Protein AF-A0A914NK50-F1 (afdb_monomer)

Sequence (118 aa):
MITFGFIEQQLINSGKQPIKILLSEIFGSILDKFNSIDCWVQIACPRLSIDWGHTFKLPLLTPFEISTAILSNNNLIKLNDYPMDYYANESRGPWTNNHENYRQNRKKKIEHISLIKC

Structure (mmCIF, N/CA/C/O backbone):
data_AF-A0A914NK50-F1
#
_entry.id   AF-A0A914NK50-F1
#
loop_
_atom_site.group_PDB
_atom_site.id
_atom_site.type_symbol
_atom_site.label_atom_id
_atom_site.label_alt_id
_atom_site.label_comp_id
_atom_site.label_asym_id
_atom_site.label_entity_id
_atom_site.label_seq_id
_atom_site.pdbx_PDB_ins_code
_atom_site.Cartn_x
_atom_site.Cartn_y
_atom_site.Cartn_z
_atom_site.occupancy
_atom_site.B_iso_or_equiv
_atom_site.auth_seq_id
_atom_site.auth_comp_id
_atom_site.auth_asym_id
_atom_site.auth_atom_id
_atom_site.pdbx_PDB_model_num
ATOM 1 N N . MET A 1 1 ? 13.035 -0.187 2.075 1.00 58.56 1 MET A N 1
ATOM 2 C CA . MET A 1 1 ? 12.169 -0.296 0.881 1.00 58.56 1 MET A CA 1
ATOM 3 C C . MET A 1 1 ? 11.767 1.108 0.474 1.00 58.56 1 MET A C 1
ATOM 5 O O . MET A 1 1 ? 11.194 1.807 1.295 1.00 58.56 1 MET A O 1
ATOM 9 N N . ILE A 1 2 ? 12.177 1.578 -0.701 1.00 64.56 2 ILE A N 1
ATOM 10 C CA . ILE A 1 2 ? 12.225 3.024 -0.985 1.00 64.56 2 ILE A CA 1
ATOM 11 C C . ILE A 1 2 ? 10.844 3.575 -1.399 1.00 64.56 2 ILE A C 1
ATOM 13 O O . ILE A 1 2 ? 10.486 4.675 -0.987 1.00 64.56 2 ILE A O 1
ATOM 17 N N . THR A 1 3 ? 10.007 2.768 -2.060 1.00 74.56 3 THR A N 1
ATOM 18 C CA . THR A 1 3 ? 8.603 3.097 -2.389 1.00 74.56 3 THR A CA 1
ATOM 19 C C . THR A 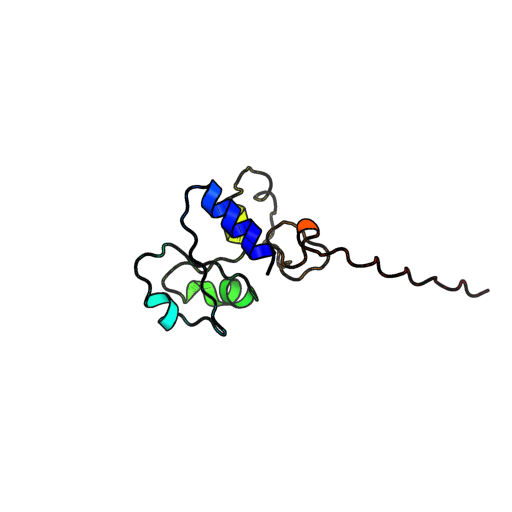1 3 ? 7.767 3.463 -1.161 1.00 74.56 3 THR A C 1
ATOM 21 O O . THR A 1 3 ? 6.915 4.343 -1.226 1.00 74.56 3 THR A O 1
ATOM 24 N N . PHE A 1 4 ? 8.047 2.836 -0.014 1.00 84.31 4 PHE A N 1
ATOM 25 C CA . PHE A 1 4 ? 7.378 3.160 1.244 1.00 84.31 4 PHE A CA 1
ATOM 26 C C . PHE A 1 4 ? 7.589 4.631 1.641 1.00 84.31 4 PHE A C 1
ATOM 28 O O . PHE A 1 4 ? 6.632 5.304 2.008 1.00 84.31 4 PHE A O 1
ATOM 35 N N . GLY A 1 5 ? 8.824 5.139 1.539 1.00 87.50 5 GLY A N 1
ATOM 36 C CA . GLY A 1 5 ? 9.153 6.502 1.970 1.00 87.50 5 GLY A CA 1
ATOM 37 C C . GLY A 1 5 ? 8.414 7.566 1.160 1.00 87.50 5 GLY A C 1
ATOM 38 O O . GLY A 1 5 ? 7.953 8.555 1.718 1.00 87.50 5 GLY A O 1
ATOM 39 N N . PHE A 1 6 ? 8.230 7.326 -0.140 1.00 85.81 6 PHE A N 1
ATOM 40 C CA . PHE A 1 6 ? 7.427 8.204 -0.985 1.00 85.81 6 PHE A CA 1
ATOM 41 C C . PHE A 1 6 ? 5.960 8.243 -0.539 1.00 85.81 6 PHE A C 1
ATOM 43 O O . PHE A 1 6 ? 5.416 9.324 -0.332 1.00 85.81 6 PHE A O 1
ATOM 50 N N . ILE A 1 7 ? 5.330 7.080 -0.350 1.00 88.00 7 ILE A N 1
ATOM 51 C CA . ILE A 1 7 ? 3.914 6.997 0.042 1.00 88.00 7 ILE A CA 1
ATOM 52 C C . ILE A 1 7 ? 3.697 7.596 1.439 1.00 88.00 7 ILE A C 1
ATOM 54 O O . ILE A 1 7 ? 2.741 8.342 1.639 1.00 88.00 7 ILE A O 1
ATOM 58 N N . GLU A 1 8 ? 4.600 7.330 2.388 1.00 91.25 8 GLU A N 1
ATOM 59 C CA . GLU A 1 8 ? 4.564 7.906 3.740 1.00 91.25 8 GLU A CA 1
ATOM 60 C C . GLU A 1 8 ? 4.587 9.441 3.690 1.00 91.25 8 GLU A C 1
ATOM 62 O O . GLU A 1 8 ? 3.744 10.089 4.308 1.00 91.25 8 GLU A O 1
ATOM 67 N N . GLN A 1 9 ? 5.483 10.029 2.891 1.00 89.88 9 GLN A N 1
ATOM 68 C CA . GLN A 1 9 ? 5.549 11.482 2.707 1.00 89.88 9 GLN A CA 1
ATOM 69 C C . GLN A 1 9 ? 4.273 12.053 2.077 1.00 89.88 9 GLN A C 1
ATOM 71 O O . GLN A 1 9 ? 3.774 13.076 2.538 1.00 89.88 9 GLN A O 1
ATOM 76 N N . GLN A 1 10 ? 3.718 11.399 1.053 1.00 88.94 10 GLN A N 1
ATOM 77 C CA . GLN A 1 10 ? 2.479 11.860 0.413 1.00 88.94 10 GLN A CA 1
ATOM 78 C C . GLN A 1 10 ? 1.279 11.802 1.367 1.00 88.94 10 GLN A C 1
ATOM 80 O O . GLN A 1 10 ? 0.455 12.717 1.375 1.00 88.94 10 GLN A O 1
ATOM 85 N N . LEU A 1 11 ? 1.203 10.769 2.209 1.00 91.00 11 LEU A N 1
ATOM 86 C CA . LEU A 1 11 ? 0.181 10.653 3.250 1.00 91.00 11 LEU A CA 1
ATOM 87 C C . LEU A 1 11 ? 0.294 11.789 4.272 1.00 91.00 11 LEU A C 1
ATOM 89 O O . LEU A 1 11 ? -0.705 12.452 4.549 1.00 91.00 11 LEU A O 1
ATOM 93 N N . ILE A 1 12 ? 1.503 12.061 4.772 1.00 93.44 12 ILE A N 1
ATOM 94 C CA . ILE A 1 12 ? 1.756 13.150 5.729 1.00 93.44 12 ILE A CA 1
ATOM 95 C C . ILE A 1 12 ? 1.399 14.510 5.118 1.00 93.44 12 ILE A C 1
ATOM 97 O O . ILE A 1 12 ? 0.682 15.293 5.739 1.00 93.44 12 ILE A O 1
ATOM 101 N N . ASN A 1 13 ? 1.832 14.773 3.882 1.00 92.00 13 ASN A N 1
ATOM 102 C CA . ASN A 1 13 ? 1.534 16.023 3.173 1.00 92.00 13 ASN A CA 1
ATOM 103 C C . ASN A 1 13 ? 0.030 16.222 2.933 1.00 92.00 13 ASN A C 1
ATOM 105 O O . ASN A 1 13 ? -0.437 17.353 2.840 1.00 92.00 13 ASN A O 1
ATOM 109 N N . SER A 1 14 ? -0.727 15.127 2.873 1.00 90.38 14 SER A N 1
ATOM 110 C CA . SER A 1 14 ? -2.186 15.127 2.723 1.00 90.38 14 SER A CA 1
ATOM 111 C C . SER A 1 14 ? -2.929 15.165 4.065 1.00 90.38 14 SER A C 1
ATOM 113 O O . SER A 1 14 ? -4.137 14.927 4.112 1.00 90.38 14 SER A O 1
ATOM 115 N N . GLY A 1 15 ? -2.219 15.417 5.170 1.00 92.38 15 GLY A N 1
ATOM 116 C CA . GLY A 1 15 ? -2.783 15.498 6.518 1.00 92.38 15 GLY A CA 1
ATOM 117 C C . GLY A 1 15 ? -3.222 14.152 7.104 1.00 92.38 15 GLY A C 1
ATOM 118 O O . GLY A 1 15 ? -4.020 14.124 8.039 1.00 92.38 15 GLY A O 1
ATOM 119 N N . LYS A 1 16 ? -2.742 13.028 6.557 1.00 92.69 16 LYS A N 1
ATOM 120 C CA . LYS A 1 16 ? -3.003 11.678 7.078 1.00 92.69 16 LYS A CA 1
ATOM 121 C C . LYS A 1 16 ? -1.893 11.249 8.038 1.00 92.69 16 LYS A C 1
ATOM 123 O O . LYS A 1 16 ? -0.768 11.736 7.967 1.00 92.69 16 LYS A O 1
ATOM 128 N N . GLN A 1 17 ? -2.207 10.304 8.923 1.00 93.81 17 GLN A N 1
ATOM 129 C CA . GLN A 1 17 ? -1.267 9.756 9.904 1.00 93.81 17 GLN A CA 1
ATOM 130 C C . GLN A 1 17 ? -0.884 8.315 9.525 1.00 93.81 17 GLN A C 1
ATOM 132 O O . GLN A 1 17 ? -1.571 7.378 9.931 1.00 93.81 17 GLN A O 1
ATOM 137 N N . PRO A 1 18 ? 0.169 8.104 8.710 1.00 93.69 18 PRO A N 1
ATOM 138 C CA . PRO A 1 18 ? 0.600 6.758 8.351 1.00 93.69 18 PRO A CA 1
ATOM 139 C C . PRO A 1 18 ? 1.214 6.032 9.554 1.00 93.69 18 PRO A C 1
ATOM 141 O O . PRO A 1 18 ? 2.058 6.580 10.261 1.00 93.69 18 PRO A O 1
ATOM 144 N N . ILE A 1 19 ? 0.843 4.763 9.740 1.00 93.50 19 ILE A N 1
ATOM 145 C CA . ILE A 1 19 ? 1.471 3.857 10.708 1.00 93.50 19 ILE A CA 1
ATOM 146 C C . ILE A 1 19 ? 2.182 2.748 9.939 1.00 93.50 19 ILE A C 1
ATOM 148 O O . ILE A 1 19 ? 1.610 2.093 9.069 1.00 93.50 19 ILE A O 1
ATOM 152 N N . LYS A 1 20 ? 3.455 2.536 10.268 1.00 92.56 20 LYS A N 1
ATOM 153 C CA . LYS A 1 20 ? 4.312 1.541 9.623 1.00 92.56 20 LYS A CA 1
ATOM 154 C C . LYS A 1 20 ? 4.329 0.266 10.442 1.00 92.56 20 LYS A C 1
ATOM 156 O O . LYS A 1 20 ? 4.788 0.270 11.581 1.00 92.56 20 LYS A O 1
ATOM 161 N N . ILE A 1 21 ? 3.871 -0.823 9.838 1.00 92.19 21 ILE A N 1
ATOM 162 C CA . ILE A 1 21 ? 3.881 -2.150 10.448 1.00 92.19 21 ILE A CA 1
ATOM 163 C C . ILE A 1 21 ? 4.710 -3.074 9.561 1.00 92.19 21 ILE A C 1
ATOM 165 O O . ILE A 1 21 ? 4.509 -3.128 8.349 1.00 92.19 21 ILE A O 1
ATOM 169 N N . LEU A 1 22 ? 5.659 -3.783 10.167 1.00 92.94 22 LEU A N 1
ATOM 170 C CA . LEU A 1 22 ? 6.454 -4.807 9.500 1.00 92.94 22 LEU A CA 1
ATOM 171 C C . LEU A 1 22 ? 5.950 -6.172 9.959 1.00 92.94 22 LEU A C 1
ATOM 173 O O . LEU A 1 22 ? 6.019 -6.491 11.144 1.00 92.94 22 LEU A O 1
ATOM 177 N N . LEU A 1 23 ? 5.435 -6.959 9.019 1.00 92.00 23 LEU A N 1
ATOM 178 C CA . LEU A 1 23 ? 4.956 -8.318 9.245 1.00 92.00 23 LEU A CA 1
ATOM 179 C C . LEU A 1 23 ? 5.605 -9.237 8.213 1.00 92.00 23 LEU A C 1
ATOM 181 O O . LEU A 1 23 ? 5.742 -8.853 7.052 1.00 92.00 23 LEU A O 1
ATOM 185 N N . SER A 1 24 ? 5.976 -10.448 8.625 1.00 91.75 24 SER A N 1
ATOM 186 C CA . SER A 1 24 ? 6.444 -11.477 7.687 1.00 91.75 24 SER A CA 1
ATOM 187 C C . SER A 1 24 ? 5.317 -11.938 6.761 1.00 91.75 24 SER A C 1
ATOM 189 O O . SER A 1 24 ? 5.544 -12.177 5.580 1.00 91.75 24 SER A O 1
ATOM 191 N N . GLU A 1 25 ? 4.097 -12.018 7.297 1.00 91.38 25 GLU A N 1
ATOM 192 C CA . GLU A 1 25 ? 2.884 -12.426 6.593 1.00 91.38 25 GLU A CA 1
ATOM 193 C C . GLU A 1 25 ? 1.696 -11.588 7.081 1.00 91.38 25 GLU A C 1
ATOM 195 O O . GLU A 1 25 ? 1.634 -11.186 8.246 1.00 91.38 25 GLU A O 1
ATOM 200 N N . ILE A 1 26 ? 0.755 -11.300 6.180 1.00 91.94 26 ILE A N 1
ATOM 201 C CA . ILE A 1 26 ? -0.412 -10.465 6.473 1.00 91.94 26 ILE A CA 1
ATOM 202 C C . ILE A 1 26 ? -1.604 -11.375 6.762 1.00 91.94 26 ILE A C 1
ATOM 204 O O . ILE A 1 26 ? -2.101 -12.058 5.871 1.00 91.94 26 ILE A O 1
ATOM 208 N N . PHE A 1 27 ? -2.095 -11.325 7.998 1.00 92.50 27 PHE A N 1
ATOM 209 C CA . PHE A 1 27 ? -3.294 -12.038 8.431 1.00 92.50 27 PHE A CA 1
ATOM 210 C C . PHE A 1 27 ? -4.365 -11.050 8.889 1.00 92.50 27 PHE A C 1
ATOM 212 O O . PHE A 1 27 ? -4.075 -10.160 9.692 1.00 92.50 27 PHE A O 1
ATOM 219 N N . GLY A 1 28 ? -5.613 -11.243 8.447 1.00 92.19 28 GLY A N 1
ATOM 220 C CA . GLY A 1 28 ? -6.742 -10.400 8.864 1.00 92.19 28 GLY A CA 1
ATOM 221 C C . GLY A 1 28 ? -6.899 -10.344 10.386 1.00 92.19 28 GLY A C 1
ATOM 222 O O . GLY A 1 28 ? -7.008 -9.266 10.953 1.00 92.19 28 GLY A O 1
ATOM 223 N N . SER A 1 29 ? -6.727 -11.480 11.067 1.00 93.94 29 SER A N 1
ATOM 224 C CA . SER A 1 29 ? -6.797 -11.578 12.532 1.00 93.94 29 SER A CA 1
ATOM 225 C C . SER A 1 29 ? -5.740 -10.759 13.287 1.00 93.94 29 SER A C 1
ATOM 227 O O . SER A 1 29 ? -5.935 -10.446 14.462 1.00 93.94 29 SER A O 1
ATOM 229 N N . ILE A 1 30 ? -4.610 -10.424 12.652 1.00 93.62 30 ILE A N 1
ATOM 230 C CA . ILE A 1 30 ? -3.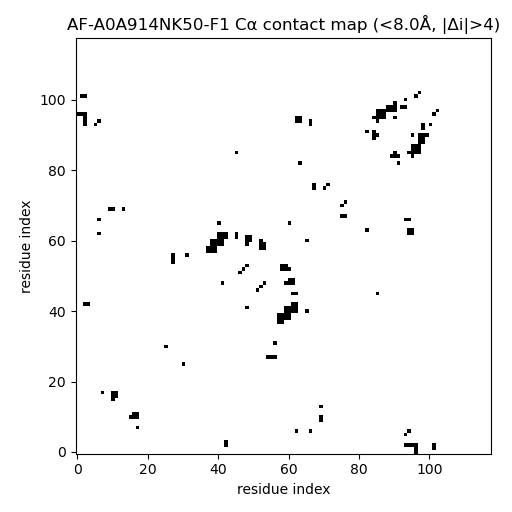600 -9.519 13.221 1.00 93.62 30 ILE A CA 1
ATOM 231 C C . ILE A 1 30 ? -4.024 -8.068 12.994 1.00 93.62 30 ILE A C 1
ATOM 233 O O . ILE A 1 30 ? -3.937 -7.262 13.918 1.00 93.62 30 ILE A O 1
ATOM 237 N N . LEU A 1 31 ? -4.495 -7.747 11.787 1.00 94.00 31 LEU A N 1
ATOM 238 C CA . LEU A 1 31 ? -4.928 -6.399 11.419 1.00 94.00 31 LEU A CA 1
ATOM 239 C C . LEU A 1 31 ? -6.174 -5.950 12.198 1.00 94.00 31 LEU A C 1
ATOM 241 O O . LEU A 1 31 ? -6.250 -4.802 12.622 1.00 94.00 31 LEU A O 1
ATOM 245 N N . ASP A 1 32 ? -7.103 -6.864 12.475 1.00 94.25 32 ASP A N 1
ATOM 246 C CA . ASP A 1 32 ? -8.341 -6.588 13.214 1.00 94.25 32 ASP A CA 1
ATOM 247 C C . ASP A 1 32 ? -8.109 -6.189 14.681 1.00 94.25 32 ASP A C 1
ATOM 249 O O . ASP A 1 32 ? -9.022 -5.699 15.342 1.00 94.25 32 ASP A O 1
ATOM 253 N N . LYS A 1 33 ? -6.891 -6.376 15.207 1.00 93.69 33 LYS A N 1
ATOM 254 C CA . LYS A 1 33 ? -6.519 -5.923 16.556 1.00 93.69 33 LYS A CA 1
ATOM 255 C C . LYS A 1 33 ? -6.327 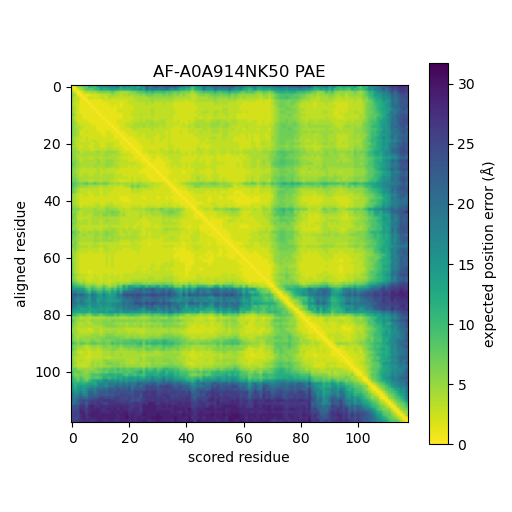-4.406 16.642 1.00 93.69 33 LYS A C 1
ATOM 257 O O . LYS A 1 33 ? -6.244 -3.872 17.747 1.00 93.69 33 LYS A O 1
ATOM 262 N N . PHE A 1 34 ? -6.223 -3.717 15.505 1.00 93.94 34 PHE A N 1
ATOM 263 C CA . PHE A 1 34 ? -6.056 -2.270 15.445 1.00 93.94 34 PHE A CA 1
ATOM 264 C C . PHE A 1 34 ? -7.411 -1.593 15.204 1.00 93.94 34 PHE A C 1
ATOM 266 O O . PHE A 1 34 ? -8.002 -1.726 14.137 1.00 93.94 34 PHE A O 1
ATOM 273 N N . ASN A 1 35 ? -7.889 -0.832 16.192 1.00 90.88 35 ASN A N 1
ATOM 274 C CA . ASN A 1 35 ? -9.228 -0.225 16.151 1.00 90.88 35 ASN A CA 1
ATOM 275 C C . ASN A 1 35 ? -9.269 1.176 15.517 1.00 90.88 35 ASN A C 1
ATOM 277 O O . ASN A 1 35 ? -10.347 1.649 15.172 1.00 90.88 35 ASN A O 1
ATOM 281 N N . SER A 1 36 ? -8.120 1.840 15.372 1.00 93.19 36 SER A N 1
ATOM 282 C CA . SER A 1 36 ? -8.018 3.236 14.913 1.00 93.19 36 SER A CA 1
ATOM 283 C C . SER A 1 36 ? -7.346 3.340 13.541 1.00 93.19 36 SER A C 1
ATOM 285 O O . SER A 1 36 ? -6.451 4.160 13.350 1.00 93.19 36 SER A O 1
ATOM 287 N N . ILE A 1 37 ? -7.719 2.455 12.613 1.00 95.25 37 ILE A N 1
ATOM 288 C CA . ILE A 1 37 ? -7.193 2.406 11.243 1.00 95.25 37 ILE A CA 1
ATOM 289 C C . ILE A 1 37 ? -8.359 2.486 10.260 1.00 95.25 37 ILE A C 1
ATOM 291 O O . ILE A 1 37 ? -9.314 1.723 10.378 1.00 95.25 37 ILE A O 1
ATOM 295 N N . ASP A 1 38 ? -8.255 3.373 9.271 1.00 94.06 38 ASP A N 1
ATOM 296 C CA . ASP A 1 38 ? -9.280 3.526 8.230 1.00 94.06 38 ASP A CA 1
ATOM 297 C C . ASP A 1 38 ? -9.073 2.549 7.060 1.00 94.06 38 ASP A C 1
ATOM 299 O O . ASP A 1 38 ? -10.029 2.038 6.478 1.00 94.06 38 ASP A O 1
ATOM 303 N N . CYS A 1 39 ? -7.815 2.296 6.689 1.00 94.75 39 CYS A N 1
ATOM 304 C CA . CYS A 1 39 ? -7.439 1.389 5.606 1.00 94.75 39 CYS A CA 1
ATOM 305 C C . CYS A 1 39 ? -5.997 0.890 5.762 1.00 94.75 39 CYS A C 1
ATOM 307 O O . CYS A 1 39 ? -5.176 1.491 6.457 1.00 94.75 39 CYS A O 1
ATOM 309 N N . TRP A 1 40 ? -5.688 -0.202 5.070 1.00 95.44 40 TRP A N 1
ATOM 310 C CA . TRP A 1 40 ? -4.367 -0.808 5.000 1.00 95.44 40 TRP A CA 1
ATOM 311 C C . TRP A 1 40 ? -3.760 -0.607 3.618 1.00 95.44 40 TRP A C 1
ATOM 313 O O . TRP A 1 40 ? -4.457 -0.671 2.612 1.00 95.44 40 TRP A O 1
ATOM 323 N N . VAL A 1 41 ? -2.443 -0.421 3.561 1.00 94.44 41 VAL A N 1
ATOM 324 C CA . VAL A 1 41 ? -1.696 -0.359 2.299 1.00 94.44 41 VAL A CA 1
ATOM 325 C C . VAL A 1 41 ? -0.666 -1.474 2.292 1.00 94.44 41 VAL A C 1
ATOM 327 O O . VAL A 1 41 ? 0.226 -1.524 3.142 1.00 94.44 41 VAL A O 1
ATOM 330 N N . GLN A 1 42 ? -0.765 -2.366 1.314 1.00 93.69 42 GLN A N 1
ATOM 331 C CA . GLN A 1 42 ? 0.170 -3.463 1.157 1.00 93.69 42 GLN A CA 1
ATOM 332 C C . GLN A 1 42 ? 1.393 -3.018 0.355 1.00 93.69 42 GLN A C 1
ATOM 334 O O . GLN A 1 42 ? 1.397 -3.019 -0.873 1.00 93.69 42 GLN A O 1
ATOM 339 N N . ILE A 1 43 ? 2.482 -2.705 1.048 1.00 89.44 43 ILE A N 1
ATOM 340 C CA . ILE A 1 43 ? 3.750 -2.348 0.407 1.00 89.44 43 ILE A CA 1
ATOM 341 C C . ILE A 1 43 ? 4.640 -3.599 0.401 1.00 89.44 43 ILE A C 1
ATOM 343 O O . ILE A 1 43 ? 5.533 -3.746 1.230 1.00 89.44 43 ILE A O 1
ATOM 347 N N . ALA A 1 44 ? 4.306 -4.542 -0.485 1.00 86.38 44 ALA A N 1
ATOM 348 C CA . ALA A 1 44 ? 4.994 -5.811 -0.750 1.00 86.38 44 ALA A CA 1
ATOM 349 C C . ALA A 1 44 ? 4.385 -6.441 -2.024 1.00 86.38 44 ALA A C 1
ATOM 351 O O . ALA A 1 44 ? 3.938 -5.715 -2.905 1.00 86.38 44 ALA A O 1
ATOM 352 N N . CYS A 1 45 ? 4.329 -7.774 -2.127 1.00 88.38 45 CYS A N 1
ATOM 353 C CA . CYS A 1 45 ? 3.666 -8.467 -3.235 1.00 88.38 45 CYS A CA 1
ATOM 354 C C . CYS A 1 45 ? 2.167 -8.100 -3.301 1.00 88.38 45 CYS A C 1
ATOM 356 O O . CYS A 1 45 ? 1.409 -8.571 -2.454 1.00 88.38 45 CYS A O 1
ATOM 358 N N . PRO A 1 46 ? 1.701 -7.330 -4.304 1.00 90.81 46 PRO A N 1
ATOM 359 C CA . PRO A 1 46 ? 0.344 -6.769 -4.327 1.00 90.81 46 PRO A CA 1
ATOM 360 C C . PRO A 1 46 ? -0.754 -7.806 -4.619 1.00 90.81 46 PRO A C 1
ATOM 362 O O . PRO A 1 46 ? -1.929 -7.469 -4.676 1.00 90.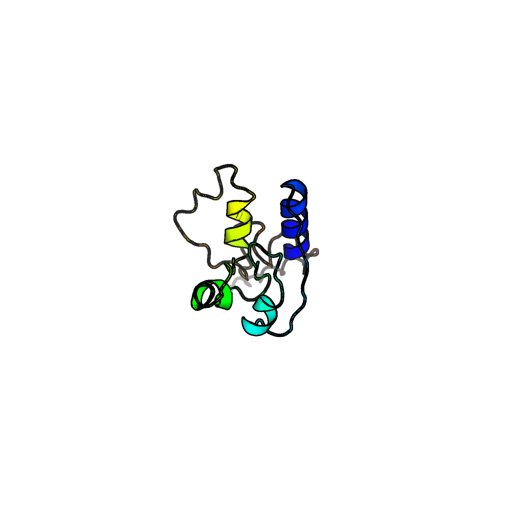81 46 PRO A O 1
ATOM 365 N N . ARG A 1 47 ? -0.401 -9.084 -4.818 1.00 92.31 47 ARG A N 1
ATOM 366 C CA . ARG A 1 47 ? -1.362 -10.166 -5.090 1.00 92.31 47 ARG A CA 1
ATOM 367 C C . ARG A 1 47 ? -2.426 -10.269 -4.000 1.00 92.31 47 ARG A C 1
ATOM 369 O O . ARG A 1 47 ? -3.595 -10.426 -4.307 1.00 92.31 47 ARG A O 1
ATOM 376 N N . LEU A 1 48 ? -2.042 -10.131 -2.730 1.00 92.00 48 LEU A N 1
ATOM 377 C CA . LEU A 1 48 ? -2.998 -10.271 -1.629 1.00 92.00 48 LEU A CA 1
ATOM 378 C C . LEU A 1 48 ? -4.081 -9.185 -1.667 1.00 92.00 48 LEU A C 1
ATOM 380 O O . LEU A 1 48 ? -5.253 -9.511 -1.538 1.00 92.00 48 LEU A O 1
ATOM 384 N N . SER A 1 49 ? -3.700 -7.924 -1.877 1.00 92.75 49 SER A N 1
ATOM 385 C CA . SER A 1 49 ? -4.647 -6.807 -2.022 1.00 92.75 49 SER A CA 1
ATOM 386 C C . SER A 1 49 ? -5.558 -6.987 -3.239 1.00 92.75 49 SER A C 1
ATOM 388 O O . SER A 1 49 ? -6.763 -6.796 -3.125 1.00 92.75 49 SER A O 1
ATOM 390 N N . ILE A 1 50 ? -5.016 -7.439 -4.371 1.00 93.12 50 ILE A N 1
ATOM 391 C CA . ILE A 1 50 ? -5.777 -7.595 -5.622 1.00 93.12 50 ILE A CA 1
ATOM 392 C C . ILE A 1 50 ? -6.715 -8.809 -5.588 1.00 93.12 50 ILE A C 1
ATOM 394 O O . ILE A 1 50 ? -7.891 -8.695 -5.920 1.00 93.12 50 ILE A O 1
ATOM 398 N N . ASP A 1 51 ? -6.207 -9.980 -5.205 1.00 94.00 51 ASP A N 1
ATOM 399 C CA . ASP A 1 51 ? -6.959 -11.236 -5.281 1.00 94.00 51 ASP A CA 1
ATOM 400 C C . ASP A 1 51 ? -7.851 -11.450 -4.039 1.00 94.00 51 ASP A C 1
ATOM 402 O O . ASP A 1 51 ? -8.944 -12.005 -4.140 1.00 94.00 51 ASP A O 1
ATOM 406 N N . TRP A 1 52 ? -7.399 -11.007 -2.859 1.00 93.31 52 TRP A N 1
ATOM 407 C CA . TRP A 1 52 ? -8.018 -11.318 -1.560 1.00 93.31 52 TRP A CA 1
ATOM 408 C C . TRP A 1 52 ? -8.328 -10.078 -0.710 1.00 93.31 52 TRP A C 1
ATOM 410 O O . TRP A 1 52 ? -8.780 -10.215 0.423 1.00 93.31 52 TRP A O 1
ATOM 420 N N . GLY A 1 53 ? -8.137 -8.857 -1.221 1.00 92.0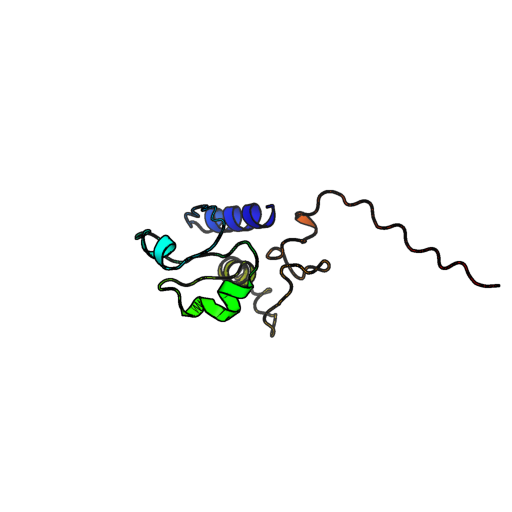0 53 GLY A N 1
ATOM 421 C CA . GLY A 1 53 ? -8.367 -7.630 -0.446 1.00 92.00 53 GLY A CA 1
ATOM 422 C C . GLY A 1 53 ? -9.790 -7.523 0.112 1.00 92.00 53 GLY A C 1
ATOM 423 O O . GLY A 1 53 ? -9.987 -7.019 1.214 1.00 92.00 53 GLY A O 1
ATOM 424 N N . HIS A 1 54 ? -10.767 -8.094 -0.597 1.00 92.25 54 HIS A N 1
ATOM 425 C CA . HIS A 1 54 ? -12.174 -8.137 -0.196 1.00 92.25 54 HIS A CA 1
ATOM 426 C C . HIS A 1 54 ? -12.459 -9.002 1.046 1.00 92.25 54 HIS A C 1
ATOM 428 O O . HIS A 1 54 ? -13.530 -8.873 1.632 1.00 92.25 54 HIS A O 1
ATOM 434 N N . THR A 1 55 ? -11.543 -9.891 1.455 1.00 93.69 55 THR A N 1
ATOM 435 C CA . THR A 1 55 ? -11.743 -10.734 2.648 1.00 93.69 55 THR A CA 1
ATOM 436 C C . THR A 1 55 ? -11.401 -10.017 3.951 1.00 93.69 55 THR A C 1
ATOM 438 O O . THR A 1 55 ? -11.715 -10.512 5.031 1.00 93.69 55 THR A O 1
ATOM 441 N N . PHE A 1 56 ? -10.721 -8.872 3.869 1.00 93.94 56 PHE A N 1
ATOM 442 C CA . PHE A 1 56 ? -10.350 -8.074 5.030 1.00 93.94 56 PHE A CA 1
ATOM 443 C C . PHE A 1 56 ? -11.506 -7.162 5.443 1.00 93.94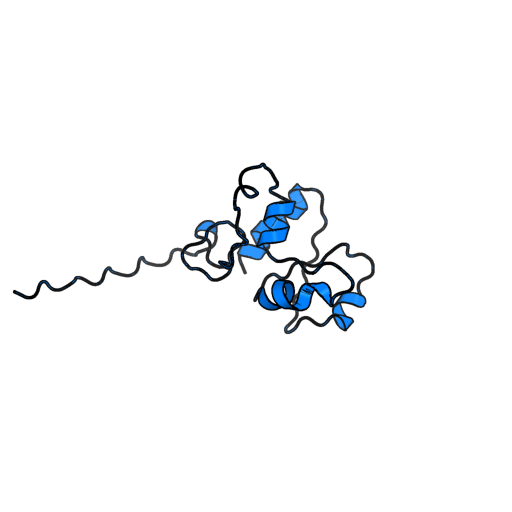 56 PHE A C 1
ATOM 445 O O . PHE A 1 56 ? -12.244 -6.647 4.607 1.00 93.94 56 PHE A O 1
ATOM 452 N N . LYS A 1 57 ? -11.646 -6.930 6.751 1.00 94.69 57 LYS A N 1
ATOM 453 C CA . LYS A 1 57 ? -12.683 -6.047 7.301 1.00 94.69 57 LYS A CA 1
ATOM 454 C C . LYS A 1 57 ? -12.511 -4.592 6.854 1.00 94.69 57 LYS A C 1
ATOM 456 O O . LYS A 1 57 ? -13.495 -3.893 6.631 1.00 94.69 57 LYS A O 1
ATOM 461 N N . LEU A 1 58 ? -11.262 -4.142 6.768 1.00 95.38 58 LEU A N 1
ATOM 462 C CA . LEU A 1 58 ? -10.880 -2.817 6.286 1.00 95.38 58 LEU A CA 1
ATOM 463 C C . LEU A 1 58 ? -10.239 -2.938 4.895 1.00 95.38 58 LEU A C 1
ATOM 465 O O . LEU A 1 58 ? -9.589 -3.955 4.635 1.00 95.38 58 LEU A O 1
ATOM 469 N N . PRO A 1 59 ? -10.353 -1.915 4.026 1.00 95.31 59 PRO A N 1
ATOM 470 C CA . PRO A 1 59 ? -9.772 -1.954 2.686 1.00 95.31 59 PRO A CA 1
ATOM 471 C C . PRO A 1 59 ? -8.265 -2.224 2.724 1.00 95.31 59 PRO A C 1
ATOM 473 O O . PRO A 1 59 ? -7.534 -1.522 3.423 1.00 95.31 59 PRO A O 1
ATOM 476 N N . LEU A 1 60 ? -7.804 -3.216 1.957 1.00 95.56 60 LEU A N 1
ATOM 477 C CA . LEU A 1 60 ? -6.386 -3.519 1.762 1.00 95.56 60 LEU A CA 1
ATOM 478 C C . LEU A 1 60 ? -5.957 -3.070 0.362 1.00 95.56 60 LEU A C 1
ATOM 480 O O . LEU A 1 60 ? -6.149 -3.790 -0.613 1.00 95.56 60 LEU A O 1
ATOM 484 N N . LEU A 1 61 ? -5.381 -1.875 0.284 1.00 94.38 61 LEU A N 1
ATOM 485 C CA . LEU A 1 61 ? -5.032 -1.188 -0.954 1.00 94.38 61 LEU A CA 1
ATOM 486 C C . LEU A 1 61 ? -3.630 -1.555 -1.444 1.00 94.38 61 LEU A C 1
ATOM 488 O O . LEU A 1 61 ? -2.698 -1.769 -0.661 1.00 94.38 61 LEU A O 1
ATOM 492 N N . THR A 1 62 ? -3.453 -1.531 -2.756 1.00 93.56 62 THR A N 1
ATOM 493 C CA . THR A 1 62 ? -2.146 -1.557 -3.404 1.00 93.56 62 THR A CA 1
ATOM 494 C C . THR A 1 62 ? -1.450 -0.193 -3.341 1.00 93.56 62 THR A C 1
ATOM 496 O O . THR A 1 62 ? -2.089 0.852 -3.174 1.00 93.56 62 THR A O 1
ATOM 499 N N . PRO A 1 63 ? -0.123 -0.160 -3.562 1.00 91.62 63 PRO A N 1
ATOM 500 C CA . PRO A 1 63 ? 0.629 1.081 -3.722 1.00 91.62 63 PRO A CA 1
ATOM 501 C C . PRO A 1 63 ? 0.111 1.949 -4.874 1.00 91.62 63 PRO A C 1
ATOM 503 O O . PRO A 1 63 ? 0.203 3.173 -4.796 1.00 91.62 63 PRO A O 1
ATOM 506 N N . PHE A 1 64 ? -0.437 1.333 -5.926 1.00 90.06 64 PHE A N 1
ATOM 507 C CA . PHE A 1 64 ? -1.063 2.045 -7.036 1.00 90.06 64 PHE A CA 1
ATOM 508 C C . PHE A 1 64 ? -2.334 2.756 -6.572 1.00 90.06 64 PHE A C 1
ATOM 510 O O . PHE A 1 64 ? -2.401 3.976 -6.678 1.00 90.06 64 PHE A O 1
ATOM 517 N N . GLU A 1 65 ? -3.276 2.023 -5.971 1.00 91.00 65 GLU A N 1
ATOM 518 C CA . GLU A 1 65 ? -4.578 2.552 -5.544 1.00 91.00 65 GLU A CA 1
ATOM 519 C C . GLU A 1 65 ? -4.439 3.721 -4.567 1.00 91.00 65 GLU A C 1
ATOM 521 O O . GLU A 1 65 ? -5.070 4.767 -4.750 1.00 91.00 65 GLU A O 1
ATOM 526 N N . ILE A 1 66 ? -3.561 3.589 -3.566 1.00 90.81 66 ILE A N 1
ATOM 527 C CA . ILE A 1 66 ? -3.313 4.678 -2.616 1.00 90.81 66 ILE A CA 1
ATOM 528 C C . ILE A 1 66 ? -2.644 5.878 -3.294 1.00 90.81 66 ILE A C 1
ATOM 530 O O . ILE A 1 66 ? -2.981 7.023 -2.996 1.00 90.81 66 ILE A O 1
ATOM 534 N N . SER A 1 67 ? -1.733 5.634 -4.241 1.00 87.69 67 SER A N 1
ATOM 535 C CA . SER A 1 67 ? -1.080 6.707 -4.989 1.00 87.69 67 SER A CA 1
ATOM 536 C C . SER A 1 67 ? -2.091 7.444 -5.852 1.00 87.69 67 SER A C 1
ATOM 538 O O . SER A 1 67 ? -2.077 8.665 -5.856 1.00 87.69 67 SER A O 1
ATOM 540 N N . THR A 1 68 ? -3.016 6.753 -6.520 1.00 85.69 68 THR A N 1
ATOM 541 C CA . THR A 1 68 ? -4.110 7.401 -7.255 1.00 85.69 68 THR A CA 1
ATOM 542 C C . THR A 1 68 ? -5.047 8.177 -6.337 1.00 85.69 68 THR A C 1
ATOM 544 O O . THR A 1 68 ? -5.396 9.307 -6.666 1.00 85.69 68 THR A O 1
ATOM 547 N N . ALA A 1 69 ? -5.415 7.623 -5.178 1.00 87.12 69 ALA A N 1
ATOM 548 C CA . ALA A 1 69 ? -6.324 8.271 -4.233 1.00 87.12 69 ALA A CA 1
ATOM 549 C C . ALA A 1 69 ? -5.734 9.558 -3.632 1.00 87.12 69 ALA A C 1
ATOM 551 O O . ALA A 1 69 ? -6.451 10.537 -3.448 1.00 87.12 69 ALA A O 1
ATOM 552 N N . ILE A 1 70 ? -4.426 9.575 -3.354 1.00 84.62 70 ILE A N 1
ATOM 553 C CA . ILE A 1 70 ? -3.734 10.741 -2.787 1.00 84.62 70 ILE A CA 1
ATOM 554 C C . ILE A 1 70 ? -3.303 11.727 -3.879 1.00 84.62 70 ILE A C 1
ATOM 556 O O . ILE A 1 70 ? -3.515 12.929 -3.757 1.00 84.62 70 ILE A O 1
ATOM 560 N N . LEU A 1 71 ? -2.716 11.231 -4.971 1.00 71.31 71 LEU A N 1
ATOM 561 C CA . LEU A 1 71 ? -2.212 12.030 -6.092 1.00 71.31 71 LEU A CA 1
ATOM 562 C C . LEU A 1 71 ? -3.299 12.288 -7.141 1.00 71.31 71 LEU A C 1
ATOM 564 O O . LEU A 1 71 ? -2.979 12.397 -8.325 1.00 71.31 71 LEU A O 1
ATOM 568 N N . SER A 1 72 ? -4.567 12.400 -6.735 1.00 59.41 72 SER A N 1
ATOM 569 C CA . SER A 1 72 ? -5.731 12.688 -7.594 1.00 59.41 72 SER A CA 1
ATOM 570 C C . SER A 1 72 ? -5.688 14.079 -8.266 1.00 59.41 72 SER A C 1
ATOM 572 O O . SER A 1 72 ? -6.709 14.704 -8.519 1.00 59.41 72 SER A O 1
ATOM 574 N N . ASN A 1 73 ? -4.504 14.565 -8.637 1.00 54.19 73 ASN A N 1
ATOM 575 C CA . ASN A 1 73 ? -4.297 15.552 -9.683 1.00 54.19 73 ASN A CA 1
ATOM 576 C C . ASN A 1 73 ? -4.407 14.860 -11.053 1.00 54.19 73 ASN A C 1
ATOM 578 O O . ASN A 1 73 ? -3.390 14.613 -11.690 1.00 54.19 73 ASN A O 1
ATOM 582 N N . ASN A 1 74 ? -5.637 14.524 -11.466 1.00 51.66 74 ASN A N 1
ATOM 583 C CA . ASN A 1 74 ? -6.197 14.305 -12.823 1.00 51.66 74 ASN A CA 1
ATOM 584 C C . ASN A 1 74 ? -5.441 13.510 -13.924 1.00 51.66 74 ASN A C 1
ATOM 586 O O . ASN A 1 74 ? -6.063 13.139 -14.917 1.00 51.66 74 ASN A O 1
ATOM 590 N N . ASN A 1 75 ? -4.147 13.216 -13.808 1.00 53.22 75 ASN A N 1
ATOM 591 C CA . ASN A 1 75 ? -3.341 12.582 -14.853 1.00 53.22 75 ASN A CA 1
ATOM 592 C C . ASN A 1 75 ? -3.142 11.077 -14.635 1.00 53.22 75 ASN A C 1
ATOM 594 O O . ASN A 1 75 ? -2.895 10.375 -15.608 1.00 53.22 75 ASN A O 1
ATOM 598 N N . LEU A 1 76 ? -3.290 10.566 -13.406 1.00 54.69 76 LEU A N 1
ATOM 599 C CA . LEU A 1 76 ? -3.182 9.125 -13.123 1.00 54.69 76 LEU A CA 1
ATOM 600 C C . LEU A 1 76 ? -4.482 8.363 -13.414 1.00 54.69 76 LEU A C 1
ATOM 602 O O . LEU A 1 76 ? -4.435 7.229 -13.873 1.00 54.69 76 LEU A O 1
ATOM 606 N N . ILE A 1 77 ? -5.636 9.017 -13.239 1.00 52.75 77 ILE A N 1
ATOM 607 C CA . ILE A 1 77 ? -6.973 8.473 -13.555 1.00 52.75 77 ILE A CA 1
ATOM 608 C C . ILE A 1 77 ? -7.157 8.272 -15.076 1.00 52.75 77 ILE A C 1
ATOM 610 O O . ILE A 1 77 ? -8.067 7.575 -15.508 1.00 52.75 77 ILE A O 1
ATOM 614 N N . LYS A 1 78 ? -6.271 8.840 -15.910 1.00 55.94 78 LYS A N 1
ATOM 615 C CA . LYS A 1 78 ? -6.256 8.598 -17.363 1.00 55.94 78 LYS A CA 1
ATOM 616 C C . LYS A 1 78 ? -5.763 7.205 -17.758 1.00 55.94 78 LYS A C 1
ATOM 618 O O . LYS A 1 78 ? -5.881 6.862 -18.933 1.00 55.94 78 LYS A O 1
ATOM 623 N N . LEU A 1 79 ? -5.203 6.415 -16.837 1.00 62.12 79 LEU A N 1
ATOM 624 C CA . LEU A 1 79 ? -5.023 4.991 -17.101 1.00 62.12 79 LEU A CA 1
ATOM 625 C C . LEU A 1 79 ? -6.415 4.346 -17.157 1.00 62.12 79 LEU A C 1
ATOM 627 O O . LEU A 1 79 ? -7.084 4.198 -16.139 1.00 62.12 79 LEU A O 1
ATOM 631 N N . ASN A 1 80 ? -6.846 3.961 -18.360 1.00 70.12 80 ASN A N 1
ATOM 632 C CA . ASN A 1 80 ? -8.045 3.140 -18.565 1.00 70.12 80 ASN A CA 1
ATOM 633 C C . ASN A 1 80 ? -7.847 1.689 -18.068 1.00 70.12 80 ASN A C 1
ATOM 635 O O . ASN A 1 80 ? -8.753 0.866 -18.187 1.00 70.12 80 ASN A O 1
ATOM 639 N N . ASP A 1 81 ? -6.658 1.361 -17.561 1.00 81.62 81 ASP A N 1
ATOM 640 C CA . ASP A 1 81 ? -6.210 0.039 -17.153 1.00 81.62 81 ASP A CA 1
ATOM 641 C C . ASP A 1 81 ? -5.623 0.041 -15.732 1.00 81.62 81 ASP A C 1
ATOM 643 O O . ASP A 1 81 ? -4.983 0.992 -15.296 1.00 81.62 81 ASP A O 1
ATOM 647 N N . TYR A 1 82 ? -5.816 -1.060 -15.003 1.00 85.81 82 TYR A N 1
ATOM 648 C CA . TYR A 1 82 ? -5.185 -1.278 -13.701 1.00 85.81 82 TYR A CA 1
ATOM 649 C C . TYR A 1 82 ? -3.738 -1.765 -13.916 1.00 85.81 82 TYR A C 1
ATOM 651 O O . TYR A 1 82 ? -3.543 -2.890 -14.393 1.00 85.81 82 TYR A O 1
ATOM 659 N N . PRO A 1 83 ? -2.702 -0.960 -13.615 1.00 85.56 83 PRO A N 1
ATOM 660 C CA . PRO A 1 83 ? -1.331 -1.318 -13.929 1.00 85.56 83 PRO A CA 1
ATOM 661 C C . PRO A 1 83 ? -0.838 -2.423 -12.988 1.00 85.56 83 PRO A C 1
ATOM 663 O O . PRO A 1 83 ? -0.672 -2.245 -11.784 1.00 85.56 83 PRO A O 1
ATOM 666 N N . MET A 1 84 ? -0.550 -3.589 -13.562 1.00 88.81 84 MET A N 1
ATOM 667 C CA . MET A 1 84 ? 0.038 -4.734 -12.858 1.00 88.81 84 MET A CA 1
ATOM 668 C C . MET A 1 84 ? 1.577 -4.664 -12.862 1.00 88.81 84 MET A C 1
ATOM 670 O O . MET A 1 84 ? 2.258 -5.658 -13.105 1.00 88.81 84 MET A O 1
ATOM 674 N N . ASP A 1 85 ? 2.147 -3.475 -12.637 1.00 89.00 85 ASP A N 1
ATOM 675 C CA . ASP A 1 85 ? 3.554 -3.152 -12.920 1.00 89.00 85 ASP A CA 1
ATOM 676 C C . ASP A 1 85 ? 4.436 -2.985 -11.669 1.00 89.00 85 ASP A C 1
ATOM 678 O O . ASP A 1 85 ? 5.573 -2.526 -11.760 1.00 89.00 85 ASP A O 1
ATOM 682 N N . TYR A 1 86 ? 3.963 -3.404 -10.491 1.00 89.62 86 TYR A N 1
ATOM 683 C CA . TYR A 1 86 ? 4.654 -3.158 -9.217 1.00 89.62 86 TYR A CA 1
ATOM 684 C C . TYR A 1 86 ? 6.131 -3.602 -9.194 1.00 89.62 86 TYR A C 1
ATOM 686 O O . TYR A 1 86 ? 6.984 -2.900 -8.643 1.00 89.62 86 TYR A O 1
ATOM 694 N N . TYR A 1 87 ? 6.452 -4.739 -9.820 1.00 88.69 87 TYR A N 1
ATOM 695 C CA . TYR A 1 87 ? 7.822 -5.254 -9.952 1.00 88.69 87 TYR A CA 1
ATOM 696 C C . TYR A 1 87 ? 8.449 -5.007 -11.334 1.00 88.69 87 TYR A C 1
ATOM 698 O O . TYR A 1 87 ? 9.579 -5.440 -11.571 1.00 88.69 87 TYR A O 1
ATOM 706 N N . ALA A 1 88 ? 7.763 -4.312 -12.245 1.00 87.12 88 ALA A N 1
ATOM 707 C CA . ALA A 1 88 ? 8.273 -4.046 -13.584 1.00 87.12 88 ALA A CA 1
ATOM 708 C C . ALA A 1 88 ? 9.545 -3.192 -13.528 1.00 87.12 88 ALA A C 1
ATOM 710 O O . ALA A 1 88 ? 9.688 -2.304 -12.691 1.00 87.12 88 ALA A O 1
ATOM 711 N N . ASN A 1 89 ? 10.499 -3.471 -14.419 1.00 84.56 89 ASN A N 1
ATOM 712 C CA . ASN A 1 89 ? 11.693 -2.634 -14.528 1.00 84.56 89 ASN A CA 1
ATOM 71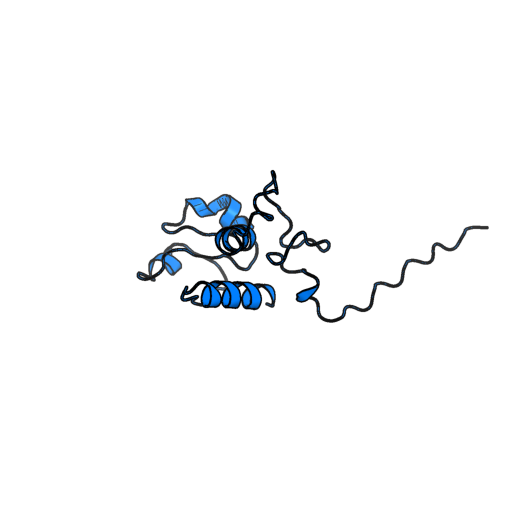3 C C . ASN A 1 89 ? 11.403 -1.293 -15.210 1.00 84.56 89 ASN A C 1
ATOM 715 O O . ASN A 1 89 ? 12.082 -0.315 -14.890 1.00 84.56 89 ASN A O 1
ATOM 719 N N . GLU A 1 90 ? 10.442 -1.301 -16.132 1.00 84.75 90 GLU A N 1
ATOM 720 C CA . GLU A 1 90 ? 9.855 -0.148 -16.807 1.00 84.75 90 GLU A CA 1
ATOM 721 C C . GLU A 1 90 ? 8.631 0.277 -16.003 1.00 84.75 90 GLU A C 1
ATOM 723 O O . GLU A 1 90 ? 7.526 -0.229 -16.182 1.00 84.75 90 GLU A O 1
ATOM 728 N N . SER A 1 91 ? 8.872 1.137 -15.024 1.00 83.81 91 SER A N 1
ATOM 729 C CA . SER A 1 91 ? 7.825 1.614 -14.139 1.00 83.81 91 SER A CA 1
ATOM 730 C C . SER A 1 91 ? 6.919 2.624 -14.842 1.00 83.81 91 SER A C 1
ATOM 732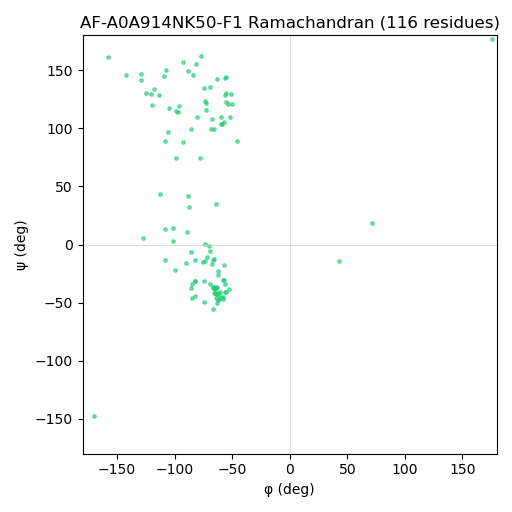 O O . SER A 1 91 ? 7.424 3.564 -15.456 1.00 83.81 91 SER A O 1
ATOM 734 N N . ARG A 1 92 ? 5.596 2.490 -14.692 1.00 84.06 92 ARG A N 1
ATOM 735 C CA . ARG A 1 92 ? 4.628 3.501 -15.149 1.00 84.06 92 ARG A CA 1
ATOM 736 C C . ARG A 1 92 ? 4.398 4.611 -14.122 1.00 84.06 92 ARG A C 1
ATOM 738 O O . ARG A 1 92 ? 3.712 5.583 -14.431 1.00 84.06 92 ARG A O 1
ATOM 745 N N . GLY A 1 93 ? 4.955 4.492 -12.913 1.00 85.88 93 GLY A N 1
ATOM 746 C CA . GLY A 1 93 ? 4.804 5.523 -11.896 1.00 85.88 93 GLY A CA 1
ATOM 747 C C . GLY A 1 93 ? 5.406 5.222 -10.520 1.00 85.88 93 GLY A C 1
ATOM 748 O O . GLY A 1 93 ? 5.926 4.133 -10.242 1.00 85.88 93 GLY A O 1
ATOM 749 N N . PRO A 1 94 ? 5.329 6.203 -9.607 1.00 85.25 94 PRO A N 1
ATOM 750 C CA . PRO A 1 94 ? 6.030 6.167 -8.324 1.00 85.25 94 PRO A CA 1
ATOM 751 C C . PRO A 1 94 ? 5.489 5.108 -7.343 1.00 85.25 94 PRO A C 1
ATOM 753 O O . PRO A 1 94 ? 6.081 4.874 -6.297 1.00 85.25 94 PRO A O 1
ATOM 756 N N . TRP A 1 95 ? 4.394 4.417 -7.665 1.00 86.88 95 TRP A N 1
ATOM 757 C CA . TRP A 1 95 ? 3.868 3.307 -6.860 1.00 86.88 95 TRP A CA 1
ATOM 758 C C . TRP A 1 95 ? 4.664 2.002 -6.998 1.00 86.88 95 TRP A C 1
ATOM 760 O O . TRP A 1 95 ? 4.489 1.086 -6.195 1.00 86.88 95 TRP A O 1
ATOM 770 N N . THR A 1 96 ? 5.522 1.875 -8.010 1.00 89.75 96 THR A N 1
ATOM 771 C CA . THR A 1 96 ? 6.281 0.634 -8.244 1.00 89.75 96 THR A CA 1
ATOM 772 C C . THR A 1 96 ? 7.524 0.521 -7.351 1.00 89.75 96 THR A C 1
ATOM 774 O O . THR A 1 96 ? 8.119 1.518 -6.929 1.00 89.75 96 THR A O 1
ATOM 777 N N . ASN A 1 97 ? 7.973 -0.711 -7.099 1.00 88.38 97 ASN A N 1
ATOM 778 C CA . ASN A 1 97 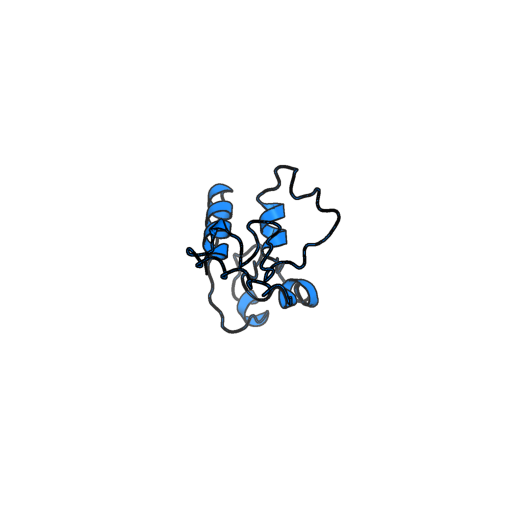? 9.183 -0.985 -6.318 1.00 88.38 97 ASN A CA 1
ATOM 779 C C . ASN A 1 97 ? 10.475 -0.566 -7.041 1.00 88.38 97 ASN A C 1
ATOM 781 O O . ASN A 1 97 ? 11.448 -0.151 -6.415 1.00 88.38 97 ASN A O 1
ATOM 785 N N . ASN A 1 98 ? 10.485 -0.687 -8.368 1.00 87.19 98 ASN A N 1
ATOM 786 C CA . ASN A 1 98 ? 11.672 -0.512 -9.206 1.00 87.19 98 ASN A CA 1
ATOM 787 C C . ASN A 1 98 ? 11.734 0.855 -9.915 1.00 87.19 98 ASN A C 1
ATOM 789 O O . ASN A 1 98 ? 12.538 1.008 -10.839 1.00 87.19 98 ASN A O 1
ATOM 793 N N . HIS A 1 99 ? 10.914 1.829 -9.501 1.00 86.19 99 HIS A N 1
ATOM 794 C CA . HIS A 1 99 ? 10.893 3.173 -10.083 1.00 86.19 99 HIS A CA 1
ATOM 795 C C . HIS A 1 99 ? 12.284 3.829 -10.053 1.00 86.19 99 HIS A C 1
ATOM 797 O O . HIS A 1 99 ? 13.051 3.661 -9.101 1.00 86.19 99 HIS A O 1
ATOM 803 N N . GLU A 1 100 ? 12.613 4.605 -11.085 1.00 82.31 100 GLU A N 1
ATOM 804 C CA . GLU A 1 100 ? 13.954 5.175 -11.275 1.00 82.31 100 GLU A CA 1
ATOM 805 C C . GLU A 1 100 ? 14.382 6.084 -10.124 1.00 82.31 100 GLU A C 1
ATOM 807 O O . GLU A 1 100 ? 15.497 5.944 -9.629 1.00 82.31 100 GLU A O 1
ATOM 812 N N . ASN A 1 101 ? 13.463 6.908 -9.609 1.00 78.31 101 ASN A N 1
ATOM 813 C CA . ASN A 1 101 ? 13.703 7.770 -8.441 1.00 78.31 101 ASN A CA 1
ATOM 814 C C . ASN A 1 101 ? 14.136 6.996 -7.183 1.00 78.31 101 ASN A C 1
ATOM 816 O O . ASN A 1 101 ? 14.644 7.590 -6.236 1.00 78.31 101 ASN A O 1
ATOM 820 N N . TYR A 1 102 ? 13.899 5.683 -7.151 1.00 75.50 102 TYR A N 1
ATOM 821 C CA . TYR A 1 102 ? 14.233 4.805 -6.038 1.00 75.50 102 TYR A CA 1
ATOM 822 C C . TYR A 1 102 ? 15.407 3.874 -6.345 1.00 75.50 102 TYR A C 1
ATOM 824 O O . TYR A 1 102 ? 15.946 3.243 -5.436 1.00 75.50 102 TYR A O 1
ATOM 832 N N . ARG A 1 103 ? 15.826 3.748 -7.609 1.00 70.25 103 ARG A N 1
ATOM 833 C CA . ARG A 1 103 ? 16.995 2.940 -7.951 1.00 70.25 103 ARG A CA 1
ATOM 834 C C . ARG A 1 103 ? 18.251 3.676 -7.503 1.00 70.25 103 ARG A C 1
ATOM 836 O O . ARG A 1 103 ? 18.566 4.754 -7.988 1.00 70.25 103 ARG A O 1
ATOM 843 N N . GLN A 1 104 ? 19.034 3.035 -6.640 1.00 66.00 104 GLN A N 1
ATOM 844 C CA . GLN A 1 104 ? 20.453 3.375 -6.528 1.00 66.00 104 GLN A CA 1
ATOM 845 C C . GLN A 1 104 ? 21.092 3.235 -7.916 1.00 66.00 104 GLN A C 1
ATOM 847 O O . GLN A 1 104 ? 20.701 2.325 -8.650 1.00 66.00 104 GLN A O 1
ATOM 852 N N . ASN A 1 105 ? 22.043 4.114 -8.263 1.00 61.97 105 ASN A N 1
ATOM 853 C CA . ASN A 1 105 ? 22.740 4.150 -9.557 1.00 61.97 105 ASN A CA 1
ATOM 854 C C . ASN A 1 105 ? 23.200 2.747 -9.998 1.00 61.97 105 ASN A C 1
ATOM 856 O O . ASN A 1 105 ? 24.311 2.308 -9.694 1.00 61.97 105 ASN A O 1
ATOM 860 N N . ARG A 1 106 ? 22.346 2.020 -10.726 1.00 60.03 106 ARG A N 1
ATOM 861 C CA . ARG A 1 106 ? 22.719 0.755 -11.350 1.00 60.03 106 ARG A CA 1
ATOM 862 C C . ARG A 1 106 ? 23.597 1.124 -12.531 1.00 60.03 106 ARG A C 1
ATOM 864 O O . ARG A 1 106 ? 23.165 1.879 -13.400 1.00 60.03 106 ARG A O 1
ATOM 871 N N . LYS A 1 107 ? 24.820 0.588 -12.575 1.00 58.72 107 LYS A N 1
ATOM 872 C CA . LYS A 1 107 ? 25.641 0.641 -13.790 1.00 58.72 107 LYS A CA 1
ATOM 873 C C . LYS A 1 107 ? 24.762 0.146 -14.941 1.00 58.72 107 LYS A C 1
ATOM 875 O O . LYS A 1 107 ? 24.227 -0.962 -14.848 1.00 58.72 107 LYS A O 1
ATOM 880 N N . LYS A 1 108 ? 24.549 0.982 -15.967 1.00 59.75 108 LYS A N 1
ATOM 881 C CA . LYS A 1 108 ? 23.795 0.578 -17.161 1.00 59.75 108 LYS A CA 1
ATOM 882 C C . LYS A 1 108 ? 24.394 -0.738 -17.651 1.00 59.75 108 LYS A C 1
ATOM 884 O O . LYS A 1 108 ? 25.616 -0.867 -17.735 1.00 59.75 108 LYS A O 1
ATOM 889 N N . LYS A 1 109 ? 23.533 -1.732 -17.881 1.00 58.84 109 LYS A N 1
ATOM 890 C CA . LYS A 1 109 ? 23.947 -3.027 -18.421 1.00 58.84 109 LYS A CA 1
ATOM 891 C C . LYS A 1 109 ? 24.686 -2.729 -19.725 1.00 58.84 109 LYS A C 1
ATOM 893 O O . LYS A 1 109 ? 24.131 -2.030 -20.567 1.00 58.84 109 LYS A O 1
ATOM 898 N N . ILE A 1 110 ? 25.937 -3.176 -19.835 1.00 63.47 110 ILE A N 1
ATOM 899 C CA . ILE A 1 110 ? 26.723 -3.031 -21.064 1.00 63.47 110 ILE A CA 1
ATOM 900 C C . ILE A 1 110 ? 25.872 -3.640 -22.177 1.00 63.47 110 ILE A C 1
ATOM 902 O O . ILE A 1 110 ? 25.443 -4.791 -22.054 1.00 63.47 110 ILE A O 1
ATOM 906 N N . GLU A 1 111 ? 25.546 -2.844 -23.193 1.00 62.69 111 GLU A N 1
ATOM 907 C CA . GLU A 1 111 ? 24.806 -3.338 -24.347 1.00 62.69 111 GLU A CA 1
ATOM 908 C C . GLU A 1 111 ? 25.585 -4.515 -24.927 1.00 62.69 111 GLU A C 1
ATOM 910 O O . GLU A 1 111 ? 26.804 -4.446 -25.092 1.00 62.69 111 GLU A O 1
ATOM 915 N N . HIS A 1 112 ? 24.895 -5.633 -25.161 1.00 55.28 112 HIS A N 1
ATOM 916 C CA . HIS A 1 112 ? 25.501 -6.777 -25.824 1.00 55.28 112 HIS A CA 1
ATOM 917 C C . HIS A 1 112 ? 25.952 -6.284 -27.199 1.00 55.28 112 HIS A C 1
ATOM 919 O O . HIS A 1 112 ? 25.119 -6.075 -28.082 1.00 55.28 112 HIS A O 1
ATOM 925 N N . ILE A 1 113 ? 27.259 -6.052 -27.361 1.00 64.38 113 ILE A N 1
ATOM 926 C CA . ILE A 1 113 ? 27.860 -5.768 -28.659 1.00 64.38 113 ILE A CA 1
ATOM 927 C C . ILE A 1 113 ? 27.520 -6.990 -29.496 1.00 64.38 113 ILE A C 1
ATOM 929 O O . ILE A 1 113 ? 28.051 -8.082 -29.282 1.00 64.38 113 ILE A O 1
ATOM 933 N N . SER A 1 114 ? 26.546 -6.827 -30.383 1.00 59.00 114 SER A N 1
ATOM 934 C CA . SER A 1 114 ? 26.242 -7.831 -31.381 1.00 59.00 114 SER A CA 1
ATOM 935 C C . SER A 1 114 ? 27.477 -7.855 -32.259 1.00 59.00 114 SER A C 1
ATOM 937 O O . SER A 1 114 ? 27.674 -6.940 -33.054 1.00 59.00 114 SER A O 1
ATOM 939 N N . LEU A 1 115 ? 28.369 -8.822 -32.032 1.00 56.97 115 LEU A N 1
ATOM 940 C CA . LEU A 1 115 ? 29.473 -9.070 -32.943 1.00 56.97 115 LEU A CA 1
ATOM 941 C C . LEU A 1 115 ? 28.824 -9.328 -34.298 1.00 56.97 115 LEU A C 1
ATOM 943 O O . LEU A 1 115 ? 28.170 -10.352 -34.502 1.00 56.97 115 LEU A O 1
ATOM 947 N N . ILE A 1 116 ? 28.931 -8.328 -35.169 1.00 53.41 116 ILE A N 1
ATOM 948 C CA . ILE A 1 116 ? 28.569 -8.414 -36.572 1.00 53.41 116 ILE A CA 1
ATOM 949 C C . ILE A 1 116 ? 29.304 -9.649 -37.088 1.00 53.41 116 ILE A C 1
ATOM 951 O O . ILE A 1 116 ? 30.533 -9.674 -37.119 1.00 53.41 116 ILE A O 1
ATOM 955 N N . LYS A 1 117 ? 28.550 -10.709 -37.393 1.00 52.94 117 LYS A N 1
ATOM 956 C CA . LYS A 1 117 ? 29.072 -11.854 -38.134 1.00 52.94 117 LYS A CA 1
ATOM 957 C C . LYS A 1 117 ? 29.355 -11.358 -39.551 1.00 52.94 117 LYS A C 1
ATOM 959 O O . LYS A 1 117 ? 28.417 -11.231 -40.335 1.00 52.94 117 LYS A O 1
ATOM 964 N N . CYS A 1 118 ? 30.619 -11.055 -39.824 1.00 47.47 118 CYS A N 1
ATOM 965 C CA . CYS A 1 118 ? 31.197 -11.095 -41.162 1.00 47.47 118 CYS A CA 1
ATOM 966 C C . CYS A 1 118 ? 32.007 -12.384 -41.282 1.00 47.47 118 CYS A C 1
ATOM 968 O O . CYS A 1 118 ? 32.721 -12.707 -40.302 1.00 47.47 118 CYS A O 1
#

Foldseek 3Di:
DQLVVVLCVLCVVLVHDDDDDDDPDDDLVVVVVDPPDQAAEDPDQCCCLVVPQVVHPHGYHYLLRSCCVSVVPPPSVPPPDDDPCQDPCPDPDSSHPNDPVRDDPDDPDPPPPPPPDD

Solvent-accessible surface area (backbone atoms only — not comparable to full-atom values): 7710 Å² total; per-residue (Å²): 118,61,42,55,56,56,52,48,50,53,34,44,77,69,76,43,85,80,80,90,79,91,66,98,69,92,50,60,82,64,57,69,73,55,86,91,65,84,63,43,72,47,89,66,82,48,59,53,33,73,79,47,19,83,79,39,95,47,55,36,32,34,43,54,58,52,45,47,68,73,55,64,71,75,66,65,78,65,52,95,61,86,82,90,36,47,81,30,78,78,44,94,45,78,51,15,67,45,18,70,96,58,52,72,89,68,78,75,77,78,74,81,76,73,76,77,86,126

pLDDT: mean 82.78, std 13.94, range [47.47, 95.56]

InterPro domains:
  IPR016435 Diphthamide synthesis DPH1/DPH2 [PF01866] (7-71)
  IPR016435 Diphthamide synthesis DPH1/DPH2 [PTHR10762] (6-105)
  IPR016435 Diphthamide synthesis DPH1/DPH2 [SFLDS00032] (8-103)
  IPR016435 Diphthamide synthesis DPH1/DPH2 [TIGR00322] (7-69)
  IPR042265 Diphthamide synthesis DPH1/DPH2, domain 3 [G3DSA:3.40.50.11860] (4-70)

Radius of gyration: 17.69 Å; Cα contacts (8 Å, |Δi|>4): 107; chains: 1; bounding box: 44×28×58 Å

Secondary structure (DSSP, 8-state):
-HHHHHHHHHHHHTT--------SS--HHHHTT-SS-S-EE--S-THHHHHHGGGSSS-EE-HHHHHHHH--SSSSTT-SS----TT-SS-SSTTSTT-GGG---PPPPPP-------

Mean predicted aligned error: 8.41 Å

Nearest PDB structures (foldseek):
  6bxm-assembly1_B  TM=8.748E-01  e=6.615E-04  Candidatus Methanoperedens nitratireducens
  6bxn-assembly1_A  TM=8.737E-01  e=1.340E-03  Candidatus Methanoperedens nitratireducens
  6bxm-assembly1_A  TM=8.694E-01  e=2.715E-03  Candidatus Methanoperedens nitratireducens
  6q2d-assembly1_B  TM=8.986E-01  e=1.638E-02  Methanobrevibacter smithii
  6jkt-assembly2_F  TM=6.246E-01  e=3.835E+00  Trypanosoma cruzi

Organism: Meloidogyne incognita (NCBI:txid6306)